Protein AF-A0A957VDM1-F1 (afdb_monomer_lite)

Radius of gyration: 26.89 Å; chains: 1; bounding box: 53×60×56 Å

Structure (mmCIF, N/CA/C/O backbone):
data_AF-A0A957VDM1-F1
#
_entry.id   AF-A0A957VDM1-F1
#
loop_
_atom_site.group_PDB
_atom_site.id
_atom_site.type_symbol
_atom_site.label_atom_id
_atom_site.label_alt_id
_atom_site.label_comp_id
_atom_site.label_asym_id
_atom_site.label_entity_id
_atom_site.label_seq_id
_atom_site.pdbx_PDB_ins_code
_atom_site.Cartn_x
_atom_site.Cartn_y
_atom_site.Cartn_z
_atom_site.occupancy
_atom_site.B_iso_or_equiv
_atom_site.auth_seq_id
_atom_site.auth_comp_id
_atom_site.auth_asym_id
_atom_site.auth_atom_id
_atom_site.pdbx_PDB_model_num
ATOM 1 N N . MET A 1 1 ? 38.319 39.063 -41.187 1.00 55.12 1 MET A N 1
ATOM 2 C CA . MET A 1 1 ? 37.214 38.074 -41.263 1.00 55.12 1 MET A CA 1
ATOM 3 C C . MET A 1 1 ? 37.666 36.626 -40.999 1.00 55.12 1 MET A C 1
ATOM 5 O O . MET A 1 1 ? 36.830 35.737 -41.011 1.00 55.12 1 MET A O 1
ATOM 9 N N . SER A 1 2 ? 38.938 36.385 -40.659 1.00 61.97 2 SER A N 1
ATOM 10 C CA . SER A 1 2 ? 39.583 35.062 -40.558 1.00 61.97 2 SER A CA 1
ATOM 11 C C . SER A 1 2 ? 39.633 34.439 -39.146 1.00 61.97 2 SER A C 1
ATOM 13 O O . SER A 1 2 ? 39.825 33.234 -39.017 1.00 61.97 2 SER A O 1
ATOM 15 N N . ASP A 1 3 ? 39.410 35.215 -38.077 1.00 58.47 3 ASP A N 1
ATOM 16 C CA . ASP A 1 3 ? 39.488 34.726 -36.682 1.00 58.47 3 ASP A CA 1
ATOM 17 C C . ASP A 1 3 ? 38.224 34.007 -36.173 1.00 58.47 3 ASP A C 1
ATOM 19 O O . ASP A 1 3 ? 38.236 33.298 -35.162 1.00 58.47 3 ASP A O 1
ATOM 23 N N . ARG A 1 4 ? 37.090 34.196 -36.856 1.00 57.25 4 ARG A N 1
ATOM 24 C CA . ARG A 1 4 ? 35.808 33.588 -36.462 1.00 57.25 4 ARG A CA 1
ATOM 25 C C . ARG A 1 4 ? 35.713 32.134 -36.925 1.00 57.25 4 ARG A C 1
ATOM 27 O O . ARG A 1 4 ? 35.193 31.291 -36.195 1.00 57.25 4 ARG A O 1
ATOM 34 N N . GLU A 1 5 ? 36.273 31.835 -38.094 1.00 57.94 5 GLU A N 1
ATOM 35 C CA . GLU A 1 5 ? 36.314 30.485 -38.663 1.00 57.94 5 GLU A CA 1
ATOM 36 C C . GLU A 1 5 ? 37.314 29.583 -37.932 1.00 57.94 5 GLU A C 1
ATOM 38 O O . GLU A 1 5 ? 36.998 28.431 -37.633 1.00 57.94 5 GLU A O 1
ATOM 43 N N . SER A 1 6 ? 38.478 30.114 -37.547 1.00 60.28 6 SER A N 1
ATOM 44 C CA . SER A 1 6 ? 39.494 29.383 -36.778 1.00 60.28 6 SER A CA 1
ATOM 45 C C . SER A 1 6 ? 38.995 28.995 -35.377 1.00 60.28 6 SER A C 1
ATOM 47 O O . SER A 1 6 ? 39.227 27.874 -34.916 1.00 60.28 6 SER A O 1
ATOM 49 N N . ARG A 1 7 ? 38.216 29.867 -34.718 1.00 60.75 7 ARG A N 1
ATOM 50 C CA . ARG A 1 7 ? 37.531 29.551 -33.448 1.00 60.75 7 ARG A CA 1
ATOM 51 C C . ARG A 1 7 ? 36.410 28.521 -33.609 1.00 60.75 7 ARG A C 1
ATOM 53 O O . ARG A 1 7 ? 36.216 27.713 -32.700 1.00 60.75 7 ARG A O 1
ATOM 60 N N . SER A 1 8 ? 35.693 28.534 -34.735 1.00 64.56 8 SER A N 1
ATOM 61 C CA . SER A 1 8 ? 34.642 27.552 -35.033 1.00 64.56 8 SER A CA 1
ATOM 62 C C . SER A 1 8 ? 35.227 26.153 -35.222 1.00 64.56 8 SER A C 1
ATOM 64 O O . SER A 1 8 ? 34.826 25.229 -34.515 1.00 64.56 8 SER A O 1
ATOM 66 N N . ARG A 1 9 ? 36.263 26.021 -36.063 1.00 63.88 9 ARG A N 1
ATOM 67 C CA . ARG A 1 9 ? 36.939 24.740 -36.341 1.00 63.88 9 ARG A CA 1
ATOM 68 C C . ARG A 1 9 ? 37.544 24.119 -35.082 1.00 63.88 9 ARG A C 1
ATOM 70 O O . ARG A 1 9 ? 37.309 22.952 -34.790 1.00 63.88 9 ARG A O 1
ATOM 77 N N . ARG A 1 10 ? 38.195 24.926 -34.235 1.00 62.56 10 ARG A N 1
ATOM 78 C CA . ARG A 1 10 ? 38.785 24.455 -32.967 1.00 62.56 10 ARG A CA 1
ATOM 79 C C . ARG A 1 10 ? 37.735 24.001 -31.941 1.00 62.56 10 ARG A C 1
ATOM 81 O O . ARG A 1 10 ? 38.018 23.179 -31.069 1.00 62.56 10 ARG A O 1
ATOM 88 N N . ARG A 1 11 ? 36.514 24.548 -32.005 1.00 62.00 11 ARG A N 1
ATOM 89 C CA . ARG A 1 11 ? 35.380 24.135 -31.158 1.00 62.00 11 ARG A CA 1
ATOM 90 C C . ARG A 1 11 ? 34.750 22.835 -31.662 1.00 62.00 11 ARG A C 1
ATOM 92 O O . ARG A 1 11 ? 34.283 22.036 -30.852 1.00 62.00 11 ARG A O 1
ATOM 99 N N . GLU A 1 12 ? 34.761 22.634 -32.970 1.00 62.34 12 GLU A N 1
ATOM 100 C CA . GLU A 1 12 ? 34.275 21.439 -33.656 1.00 62.34 12 GLU A CA 1
ATOM 101 C C . GLU A 1 12 ? 35.218 20.247 -33.435 1.00 62.34 12 GLU A C 1
ATOM 103 O O . GLU A 1 12 ? 34.776 19.188 -32.989 1.00 62.34 12 GLU A O 1
ATOM 108 N N . GLU A 1 13 ? 36.531 20.465 -33.545 1.00 62.28 13 GLU A N 1
ATOM 109 C CA . GLU A 1 13 ? 37.568 19.483 -33.200 1.00 62.28 13 GLU A CA 1
ATOM 110 C C . GLU A 1 13 ? 37.474 19.043 -31.734 1.00 62.28 13 GLU A C 1
ATOM 112 O O . GLU A 1 13 ? 37.461 17.846 -31.450 1.00 62.28 13 GLU A O 1
ATOM 117 N N . ARG A 1 14 ? 37.296 19.985 -30.793 1.00 61.56 14 ARG A N 1
ATOM 118 C CA . ARG A 1 14 ? 37.107 19.678 -29.359 1.00 61.56 14 ARG A CA 1
ATOM 119 C C . ARG A 1 14 ? 35.809 18.921 -29.055 1.00 61.56 14 ARG A C 1
ATOM 121 O O . ARG A 1 14 ? 35.735 18.217 -28.049 1.00 61.56 14 ARG A O 1
ATOM 128 N N . ARG A 1 15 ? 34.768 19.083 -29.878 1.00 59.50 15 ARG A N 1
ATOM 129 C CA . ARG A 1 15 ? 33.525 18.298 -29.774 1.00 59.50 15 ARG A CA 1
ATOM 130 C C . ARG A 1 15 ? 33.703 16.896 -30.349 1.00 59.50 15 ARG A C 1
ATOM 132 O O . ARG A 1 15 ? 33.165 15.954 -29.775 1.00 59.50 15 ARG A O 1
ATOM 139 N N . SER A 1 16 ? 34.476 16.754 -31.425 1.00 60.47 16 SER A N 1
ATOM 140 C CA . SER A 1 16 ? 34.803 15.451 -32.012 1.00 60.47 16 SER A CA 1
ATOM 141 C C . SER A 1 16 ? 35.700 14.615 -31.089 1.00 60.47 16 SER A C 1
ATOM 143 O O . SER A 1 16 ? 35.414 13.442 -30.862 1.00 60.47 16 SER A O 1
ATOM 145 N N . SER A 1 17 ? 36.694 15.232 -30.437 1.00 59.34 17 SER A N 1
ATOM 146 C CA . SER A 1 17 ? 37.606 14.535 -29.524 1.00 59.34 17 SER A CA 1
ATOM 147 C C . SER A 1 17 ? 36.933 14.105 -28.218 1.00 59.34 17 SER A C 1
ATOM 149 O O . SER A 1 17 ? 37.247 13.044 -27.691 1.00 59.34 17 SER A O 1
ATOM 151 N N . ARG A 1 18 ? 35.930 14.857 -27.741 1.00 56.31 18 ARG A N 1
ATOM 152 C CA . ARG A 1 18 ? 35.081 14.450 -26.603 1.00 56.31 18 ARG A CA 1
ATOM 153 C C . ARG A 1 18 ? 34.052 13.371 -26.952 1.00 56.31 18 ARG A C 1
ATOM 155 O O . ARG A 1 18 ? 33.639 12.638 -26.060 1.00 56.31 18 ARG A O 1
ATOM 162 N N . ARG A 1 19 ? 33.648 13.245 -28.223 1.00 54.47 19 ARG A N 1
ATOM 163 C CA . ARG A 1 19 ? 32.815 12.120 -28.693 1.00 54.47 19 ARG A CA 1
ATOM 164 C C . ARG A 1 19 ? 33.598 10.807 -28.776 1.00 54.47 19 ARG A C 1
ATOM 166 O O . ARG A 1 19 ? 32.986 9.757 -28.644 1.00 54.47 19 ARG A O 1
ATOM 173 N N . GLY A 1 20 ? 34.921 10.864 -28.949 1.00 49.25 20 GLY A N 1
ATOM 174 C CA . GLY A 1 20 ? 35.793 9.683 -28.962 1.00 49.25 20 GLY A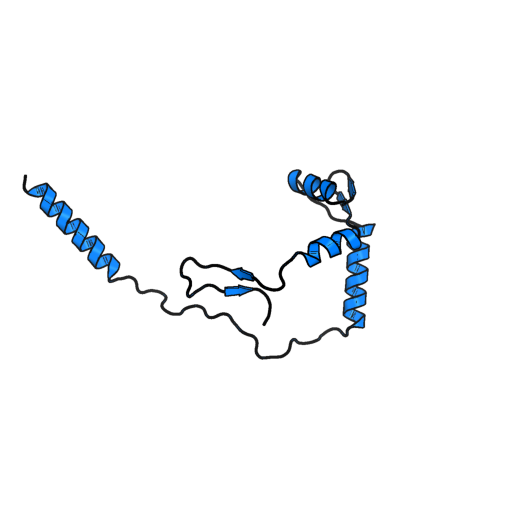 CA 1
ATOM 175 C C . GLY A 1 20 ? 36.272 9.209 -27.584 1.00 49.25 20 GLY A C 1
ATOM 176 O O . GLY A 1 20 ? 36.721 8.077 -27.464 1.00 49.25 20 GLY A O 1
ATOM 177 N N . SER A 1 21 ? 36.170 10.035 -26.534 1.00 53.50 21 SER A N 1
ATOM 178 C CA . SER A 1 21 ? 36.736 9.741 -25.206 1.00 53.50 21 SER A CA 1
ATOM 179 C C . SER A 1 21 ? 35.678 9.475 -24.125 1.00 53.50 21 SER A C 1
ATOM 181 O O . SER A 1 21 ? 35.848 9.878 -22.974 1.00 53.50 21 SER A O 1
ATOM 183 N N . SER A 1 22 ? 34.569 8.828 -24.487 1.00 50.31 22 SER A N 1
ATOM 184 C CA . SER A 1 22 ? 33.558 8.355 -23.529 1.00 50.31 22 SER A CA 1
ATOM 185 C C . SER A 1 22 ? 33.726 6.856 -23.278 1.00 50.31 22 SER A C 1
ATOM 187 O O . SER A 1 22 ? 32.893 6.061 -23.691 1.00 50.31 22 SER A O 1
ATOM 189 N N . GLN A 1 23 ? 34.805 6.454 -22.612 1.00 56.62 23 GLN A N 1
ATOM 190 C CA . GLN A 1 23 ? 34.791 5.209 -21.842 1.00 56.62 23 GLN A CA 1
ATOM 191 C C . GLN A 1 23 ? 35.078 5.573 -20.392 1.00 56.62 23 GLN A C 1
ATOM 193 O O . GLN A 1 23 ? 36.205 5.898 -20.027 1.00 56.62 23 GLN A O 1
ATOM 198 N N . PRO A 1 24 ? 34.012 5.641 -19.591 1.00 46.19 24 PRO A N 1
ATOM 199 C CA . PRO A 1 24 ? 33.930 4.715 -18.471 1.00 46.19 24 PRO A CA 1
ATOM 200 C C . PRO A 1 24 ? 32.512 4.136 -18.329 1.00 46.19 24 PRO A C 1
ATOM 202 O O . PRO A 1 24 ? 31.543 4.884 -18.218 1.00 46.19 24 PRO A O 1
ATOM 205 N N . GLY A 1 25 ? 32.398 2.803 -18.286 1.00 52.22 25 GLY A N 1
ATOM 206 C CA . GLY A 1 25 ? 31.183 2.122 -17.814 1.00 52.22 25 GLY A CA 1
ATOM 207 C C . GLY A 1 25 ? 30.572 1.070 -18.744 1.00 52.22 25 GLY A C 1
ATOM 208 O O . GLY A 1 25 ? 29.357 0.922 -18.751 1.00 52.22 25 GLY A O 1
ATOM 209 N N . ASP A 1 26 ? 31.367 0.330 -19.521 1.00 50.12 26 ASP A N 1
ATOM 210 C CA . ASP A 1 26 ? 30.863 -0.667 -20.486 1.00 50.12 26 ASP A CA 1
ATOM 211 C C . ASP A 1 26 ? 30.514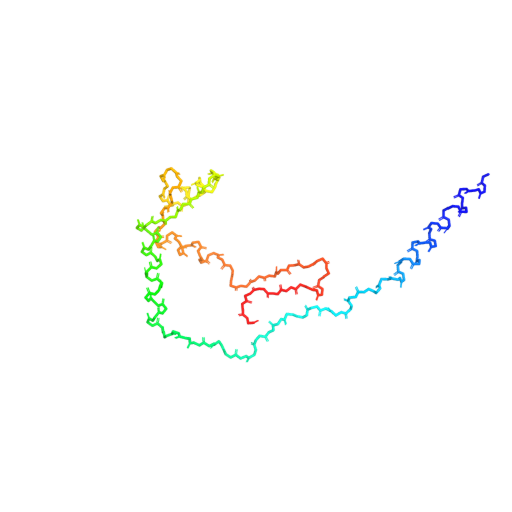 -2.035 -19.863 1.00 50.12 26 ASP A C 1
ATOM 213 O O . ASP A 1 26 ? 30.708 -3.102 -20.440 1.00 50.12 26 ASP A O 1
ATOM 217 N N . ARG A 1 27 ? 30.004 -2.028 -18.632 1.00 57.78 27 ARG A N 1
ATOM 218 C CA . ARG A 1 27 ? 29.319 -3.197 -18.081 1.00 57.78 27 ARG A CA 1
ATOM 219 C C . ARG A 1 27 ? 27.894 -2.781 -17.805 1.00 57.78 27 ARG A C 1
ATOM 221 O O . ARG A 1 27 ? 27.607 -2.219 -16.752 1.00 57.78 27 ARG A O 1
ATOM 228 N N . ALA A 1 28 ? 27.025 -3.045 -18.780 1.00 60.94 28 ALA A N 1
ATOM 229 C CA . ALA A 1 28 ? 25.589 -3.036 -18.559 1.00 60.94 28 ALA A CA 1
ATOM 230 C C . ALA A 1 28 ? 25.309 -3.814 -17.268 1.00 60.94 28 ALA A C 1
ATOM 232 O O . ALA A 1 28 ? 25.708 -4.977 -17.135 1.00 60.94 28 ALA A O 1
ATOM 233 N N . VAL A 1 29 ? 24.703 -3.142 -16.291 1.00 65.19 29 VAL A N 1
ATOM 234 C CA . VAL A 1 29 ? 24.308 -3.778 -15.036 1.00 65.19 29 VAL A CA 1
ATOM 235 C C . VAL A 1 29 ? 23.146 -4.689 -15.395 1.00 65.19 29 VAL A C 1
ATOM 237 O O . VAL A 1 29 ? 22.028 -4.230 -15.609 1.00 65.19 29 VAL A O 1
ATOM 240 N N . LYS A 1 30 ? 23.435 -5.979 -15.569 1.00 68.56 30 LYS A N 1
ATOM 241 C CA . LYS A 1 30 ? 22.399 -6.981 -15.806 1.00 68.56 30 LYS A CA 1
ATOM 242 C C . LYS A 1 30 ? 21.579 -7.141 -14.533 1.00 68.56 30 LYS A C 1
ATOM 244 O O . LYS A 1 30 ? 22.143 -7.134 -13.440 1.00 68.56 30 LYS A O 1
ATOM 249 N N . SER A 1 31 ? 20.269 -7.307 -14.695 1.00 73.44 31 SER A N 1
ATOM 250 C CA . SER A 1 31 ? 19.394 -7.640 -13.574 1.00 73.44 31 SER A CA 1
ATOM 251 C C . SER A 1 31 ? 19.903 -8.902 -12.880 1.00 73.44 31 SER A C 1
ATOM 253 O O . SER A 1 31 ? 20.265 -9.875 -13.549 1.00 73.44 31 SER A O 1
ATOM 255 N N . LEU A 1 32 ? 19.950 -8.874 -11.550 1.00 79.94 32 LEU A N 1
ATOM 256 C CA . LEU A 1 32 ? 20.214 -10.066 -10.758 1.00 79.94 32 LEU A CA 1
ATOM 257 C C . LEU A 1 32 ? 18.967 -10.945 -10.835 1.00 79.94 32 LEU A C 1
ATOM 259 O O . LEU A 1 32 ? 17.913 -10.553 -10.347 1.00 79.94 32 LEU A O 1
ATOM 263 N N . VAL A 1 33 ? 19.091 -12.108 -11.471 1.00 81.12 33 VAL A N 1
ATOM 264 C CA . VAL A 1 33 ? 18.020 -13.108 -11.523 1.00 81.12 33 VAL A CA 1
ATOM 265 C C . VAL A 1 33 ? 18.353 -14.189 -10.512 1.00 81.12 33 VAL A C 1
ATOM 267 O O . VAL A 1 33 ? 19.433 -14.786 -10.557 1.00 81.12 33 VAL A O 1
ATOM 270 N N . THR A 1 34 ? 17.435 -14.434 -9.582 1.00 80.44 34 THR A N 1
ATOM 271 C CA . THR A 1 34 ? 17.635 -15.466 -8.564 1.00 80.44 34 THR A CA 1
ATOM 272 C C . THR A 1 34 ? 17.190 -16.806 -9.142 1.00 80.44 34 THR A C 1
ATOM 274 O O . THR A 1 34 ? 16.026 -16.996 -9.480 1.00 80.44 34 THR A O 1
ATOM 277 N N . HIS A 1 35 ? 18.123 -17.749 -9.288 1.00 83.88 35 HIS A N 1
ATOM 278 C CA . HIS A 1 35 ? 17.830 -19.095 -9.806 1.00 83.88 35 HIS A CA 1
ATOM 279 C C . HIS A 1 35 ? 17.488 -20.116 -8.713 1.00 83.88 35 HIS A C 1
ATOM 281 O O . HIS A 1 35 ? 17.168 -21.264 -9.018 1.00 83.88 35 HIS A O 1
ATOM 287 N N . LEU A 1 36 ? 17.574 -19.710 -7.447 1.00 86.12 36 LEU A N 1
ATOM 288 C CA . LEU A 1 36 ? 17.211 -20.528 -6.297 1.00 86.12 36 LEU A CA 1
ATOM 289 C C . LEU A 1 36 ? 15.731 -20.315 -5.955 1.00 86.12 36 LEU A C 1
ATOM 291 O O . LEU A 1 36 ? 15.234 -19.197 -6.117 1.00 86.12 36 LEU A O 1
ATOM 295 N N . PRO A 1 37 ? 15.025 -21.355 -5.478 1.00 82.69 37 PRO A N 1
ATOM 296 C CA . PRO A 1 37 ? 13.682 -21.169 -4.952 1.00 82.69 37 PRO A CA 1
ATOM 297 C C . PRO A 1 37 ? 13.715 -20.206 -3.751 1.00 82.69 37 PRO A C 1
ATOM 299 O O . PRO A 1 37 ? 14.703 -20.198 -3.007 1.00 82.69 37 PRO A O 1
ATOM 302 N N . PRO A 1 38 ? 12.659 -19.398 -3.541 1.00 83.81 38 PRO A N 1
ATOM 303 C CA . PRO A 1 38 ? 12.521 -18.602 -2.329 1.00 83.81 38 PRO A CA 1
ATOM 304 C C . PRO A 1 38 ? 12.615 -19.489 -1.083 1.00 83.81 38 PRO A C 1
ATOM 306 O O . PRO A 1 38 ? 12.074 -20.592 -1.056 1.00 83.81 38 PRO A O 1
ATOM 309 N N . SER A 1 39 ? 13.300 -19.009 -0.046 1.00 85.88 39 SER A N 1
ATOM 310 C CA . SER A 1 39 ? 13.331 -19.707 1.239 1.00 85.88 39 SER A CA 1
ATOM 311 C C . SER A 1 39 ? 12.007 -19.483 1.965 1.00 85.88 39 SER A C 1
ATOM 313 O O . SER A 1 39 ? 11.731 -18.373 2.419 1.00 85.88 39 SER A O 1
ATOM 315 N N . GLU A 1 40 ? 11.205 -20.534 2.106 1.00 84.62 40 GLU A N 1
ATOM 316 C CA . GLU A 1 40 ? 9.945 -20.493 2.849 1.00 84.62 40 GLU A CA 1
ATOM 317 C C . GLU A 1 40 ? 10.221 -20.618 4.352 1.00 84.62 40 GLU A C 1
ATOM 319 O O . GLU A 1 40 ? 10.501 -21.697 4.869 1.00 84.62 40 GLU A O 1
ATOM 324 N N . VAL A 1 41 ? 10.200 -19.484 5.058 1.00 88.69 41 VAL A N 1
ATOM 325 C CA . VAL A 1 41 ? 10.393 -19.431 6.523 1.00 88.69 41 VAL A CA 1
ATOM 326 C C . VAL A 1 41 ? 9.077 -19.665 7.273 1.00 88.69 41 VAL A C 1
ATOM 328 O O . VAL A 1 41 ? 9.080 -20.126 8.411 1.00 88.69 41 VAL A O 1
ATOM 331 N N . LEU A 1 42 ? 7.952 -19.344 6.635 1.00 89.62 42 LEU A N 1
ATOM 332 C CA . LEU A 1 42 ? 6.607 -19.493 7.176 1.00 89.62 42 LEU A CA 1
ATOM 333 C C . LEU A 1 42 ? 5.806 -20.445 6.293 1.00 89.62 42 LEU A C 1
ATOM 335 O O . LEU A 1 42 ? 5.868 -20.351 5.069 1.00 89.62 42 LEU A O 1
ATOM 339 N N . HIS A 1 43 ? 5.027 -21.319 6.925 1.00 91.62 43 HIS A N 1
ATOM 340 C CA . HIS A 1 43 ? 3.993 -22.089 6.239 1.00 91.62 43 HIS A CA 1
ATOM 341 C C . HIS A 1 43 ? 2.789 -21.199 5.895 1.00 91.62 43 HIS A C 1
ATOM 343 O O . HIS A 1 43 ? 2.645 -20.101 6.437 1.00 91.62 43 HIS A O 1
ATOM 349 N N . GLU A 1 44 ? 1.905 -21.691 5.026 1.00 90.62 44 GLU A N 1
ATOM 350 C CA . GLU A 1 44 ? 0.729 -20.964 4.522 1.00 90.62 44 GLU A CA 1
ATOM 351 C C . GLU A 1 44 ? -0.156 -20.394 5.645 1.00 90.62 44 GLU A C 1
ATOM 353 O O . GLU A 1 44 ? -0.515 -19.220 5.616 1.00 90.62 44 GLU A O 1
ATOM 358 N N . GLU A 1 45 ? -0.400 -21.174 6.702 1.00 94.19 45 GLU A N 1
ATOM 359 C CA . GLU A 1 45 ? -1.139 -20.721 7.890 1.00 94.19 45 GLU A CA 1
ATOM 360 C C . GLU A 1 45 ? -0.473 -19.511 8.569 1.00 94.19 45 GLU A C 1
ATOM 362 O O . GLU A 1 45 ? -1.145 -18.578 9.002 1.00 94.19 45 GLU A O 1
ATOM 367 N N . GLY A 1 46 ? 0.861 -19.487 8.627 1.00 95.50 46 GLY A N 1
ATOM 368 C CA . GLY A 1 46 ? 1.619 -18.371 9.192 1.00 95.50 46 GLY A CA 1
ATOM 369 C C . GLY A 1 46 ? 1.477 -17.091 8.375 1.00 95.50 46 GLY A C 1
ATOM 370 O O . GLY A 1 46 ? 1.356 -16.004 8.943 1.00 95.50 46 GLY A O 1
ATOM 371 N N . VAL A 1 47 ? 1.454 -17.219 7.047 1.00 95.19 47 VAL A N 1
ATOM 372 C CA . VAL A 1 47 ? 1.218 -16.090 6.139 1.00 95.19 47 VAL A CA 1
ATOM 373 C C . VAL A 1 47 ? -0.193 -15.542 6.336 1.00 95.19 47 VAL A C 1
ATOM 375 O O . VAL A 1 47 ? -0.352 -14.330 6.485 1.00 95.19 47 VAL A O 1
ATOM 378 N N . GLU A 1 48 ? -1.194 -16.418 6.418 1.00 95.88 48 GLU A N 1
ATOM 379 C CA . GLU A 1 48 ? -2.587 -16.021 6.633 1.00 95.88 48 GLU A CA 1
ATOM 380 C C . GLU A 1 48 ? -2.784 -15.331 7.989 1.00 95.88 48 GLU A C 1
ATOM 382 O O . GLU A 1 48 ? -3.423 -14.284 8.070 1.00 95.88 48 GLU A O 1
ATOM 387 N N . MET A 1 49 ? -2.158 -15.836 9.057 1.00 97.12 49 MET A N 1
ATOM 388 C CA . MET A 1 49 ? -2.199 -15.176 10.367 1.00 97.12 49 MET A CA 1
ATOM 389 C C . MET A 1 49 ? -1.650 -13.747 10.314 1.00 97.12 49 MET A C 1
ATOM 391 O O . MET A 1 49 ? -2.253 -12.828 10.873 1.00 97.12 49 MET A O 1
ATOM 395 N N . ILE A 1 50 ? -0.515 -13.540 9.637 1.00 96.94 50 ILE A N 1
ATOM 396 C CA . ILE A 1 50 ? 0.067 -12.202 9.468 1.00 96.94 50 ILE A CA 1
ATOM 397 C C . ILE A 1 50 ? -0.848 -11.324 8.613 1.00 96.94 50 ILE A C 1
ATOM 399 O O . ILE A 1 50 ? -1.035 -10.145 8.930 1.00 96.94 50 ILE A O 1
ATOM 403 N N . HIS A 1 51 ? -1.429 -11.882 7.551 1.00 96.75 51 HIS A N 1
ATOM 404 C CA . HIS A 1 51 ? -2.366 -11.174 6.687 1.00 96.75 51 HIS A CA 1
ATOM 405 C C . HIS A 1 51 ? -3.565 -10.645 7.485 1.00 96.75 51 HIS A C 1
ATOM 407 O O . HIS A 1 51 ? -3.791 -9.434 7.517 1.00 96.75 51 HIS A O 1
ATOM 413 N N . GLN A 1 52 ? -4.245 -11.518 8.230 1.00 97.38 52 GLN A N 1
ATOM 414 C CA . GLN A 1 52 ? -5.398 -11.159 9.060 1.00 97.38 52 GLN A CA 1
ATOM 415 C C . GLN A 1 52 ? -5.038 -10.152 10.160 1.00 97.38 52 GLN A C 1
ATOM 417 O O . GLN A 1 52 ? -5.760 -9.176 10.385 1.00 97.38 52 GLN A O 1
ATOM 422 N N . ALA A 1 53 ? -3.883 -10.321 10.814 1.00 97.69 53 ALA A N 1
ATOM 423 C CA . ALA A 1 53 ? -3.390 -9.352 11.791 1.00 97.69 53 ALA A CA 1
ATOM 424 C C . ALA A 1 53 ? -3.145 -7.966 11.165 1.00 97.69 53 ALA A C 1
ATOM 426 O O . ALA A 1 53 ? -3.478 -6.949 11.776 1.00 97.69 53 ALA A O 1
ATOM 427 N N . SER A 1 54 ?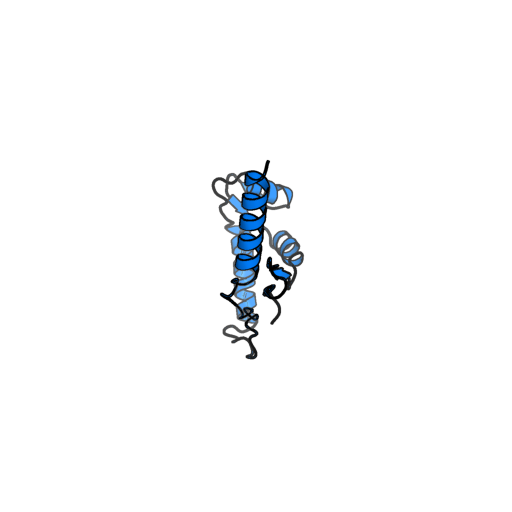 -2.617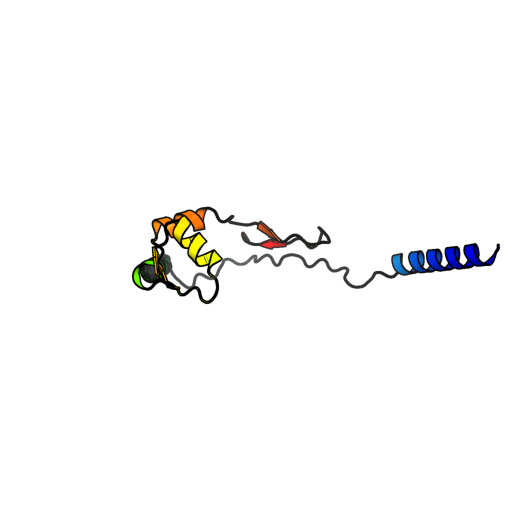 -7.919 9.938 1.00 97.94 54 SER A N 1
ATOM 428 C CA . SER A 1 54 ? -2.387 -6.670 9.202 1.00 97.94 54 SER A CA 1
ATOM 429 C C . SER A 1 54 ? -3.702 -5.976 8.841 1.00 97.94 54 SER A C 1
ATOM 431 O O . SER A 1 54 ? -3.821 -4.765 9.031 1.00 97.94 54 SER A O 1
ATOM 433 N N . MET A 1 55 ? -4.707 -6.733 8.377 1.00 97.75 55 MET A N 1
ATOM 434 C CA . MET A 1 55 ? -6.035 -6.189 8.056 1.00 97.75 55 MET A CA 1
ATOM 435 C C . MET A 1 55 ? -6.691 -5.588 9.298 1.00 97.75 55 MET A C 1
ATOM 437 O O . MET A 1 55 ? -7.168 -4.451 9.282 1.00 97.75 55 MET A O 1
ATOM 441 N N . ARG A 1 56 ? -6.640 -6.321 10.414 1.00 97.69 56 ARG A N 1
ATOM 442 C CA . ARG A 1 56 ? -7.163 -5.852 11.695 1.00 97.69 56 ARG A CA 1
ATOM 443 C C . ARG A 1 56 ? -6.464 -4.579 12.169 1.00 97.69 56 ARG A C 1
ATOM 445 O O . ARG A 1 56 ? -7.137 -3.647 12.599 1.00 97.69 56 ARG A O 1
ATOM 452 N N . LEU A 1 57 ? -5.136 -4.517 12.063 1.00 98.19 57 LEU A N 1
ATOM 453 C CA . LEU A 1 57 ? -4.354 -3.347 12.463 1.00 98.19 57 LEU A CA 1
ATOM 454 C C . LEU A 1 57 ? -4.758 -2.097 11.672 1.00 98.19 57 LEU A C 1
ATOM 456 O O . LEU A 1 57 ? -5.007 -1.054 12.271 1.00 98.19 57 LEU A O 1
ATOM 460 N N . LEU A 1 58 ? -4.879 -2.196 10.347 1.00 97.69 58 LEU A N 1
ATOM 461 C CA . LEU A 1 58 ? -5.252 -1.054 9.504 1.00 97.69 58 LEU A CA 1
ATOM 462 C C . LEU A 1 58 ? -6.705 -0.601 9.716 1.00 97.69 58 LEU A C 1
ATOM 464 O O . LEU A 1 58 ? -6.993 0.594 9.621 1.00 97.69 58 LEU A O 1
ATOM 468 N N . LYS A 1 59 ? -7.605 -1.533 10.047 1.00 97.31 59 LYS A N 1
ATOM 469 C CA . LYS A 1 59 ? -9.023 -1.249 10.291 1.00 97.31 59 LYS A CA 1
ATOM 470 C C . LYS A 1 59 ? -9.305 -0.697 11.690 1.00 97.31 59 LYS A C 1
ATOM 472 O O . LYS A 1 59 ? -10.109 0.221 11.822 1.00 97.31 59 LYS A O 1
ATOM 477 N N . GLU A 1 60 ? -8.696 -1.265 12.732 1.00 97.31 60 GLU A N 1
ATOM 478 C CA . GLU A 1 60 ? -8.971 -0.913 14.137 1.00 97.31 60 GLU A CA 1
ATOM 479 C C . GLU A 1 60 ? -8.025 0.175 14.658 1.00 97.31 60 GLU A C 1
ATOM 481 O O . GLU A 1 60 ? -8.471 1.142 15.275 1.00 97.31 60 GLU A O 1
ATOM 486 N N . THR A 1 61 ? -6.724 0.042 14.395 1.00 97.62 61 THR A N 1
ATOM 487 C CA . THR A 1 61 ? -5.704 0.981 14.888 1.00 97.62 61 THR A CA 1
ATOM 488 C C . THR A 1 61 ? -5.513 2.149 13.928 1.00 97.62 61 THR A C 1
ATOM 490 O O . THR A 1 61 ? -5.431 3.294 14.371 1.00 97.62 61 THR A O 1
ATOM 493 N N . GLY A 1 62 ? -5.483 1.871 12.622 1.00 96.31 62 GLY A N 1
ATOM 494 C CA . GLY A 1 62 ? -5.241 2.871 11.584 1.00 96.31 62 GLY A CA 1
ATOM 495 C C . GLY A 1 62 ? -3.775 3.299 11.481 1.00 96.31 62 GLY A C 1
ATOM 496 O O . GLY A 1 62 ? -2.871 2.654 12.016 1.00 96.31 62 GLY A O 1
ATOM 497 N N . MET A 1 63 ? -3.535 4.392 10.761 1.00 97.44 63 MET A N 1
ATOM 498 C CA . MET A 1 63 ? -2.213 4.969 10.516 1.00 97.44 63 MET A CA 1
ATOM 499 C C . MET A 1 63 ? -2.272 6.501 10.522 1.00 97.44 63 MET A C 1
ATOM 501 O O . MET A 1 63 ? -3.249 7.093 10.066 1.00 97.44 63 MET A O 1
ATOM 505 N N . LEU A 1 64 ? -1.199 7.136 11.002 1.00 97.62 64 LEU A N 1
ATOM 506 C CA . LEU A 1 64 ? -1.015 8.588 10.964 1.00 97.62 64 LEU A CA 1
ATOM 507 C C . LEU A 1 64 ? -0.408 9.044 9.635 1.00 97.62 64 LEU A C 1
ATOM 509 O O . LEU A 1 64 ? 0.634 8.534 9.219 1.00 97.62 64 LEU A O 1
ATOM 513 N N . ILE A 1 65 ? -1.013 10.061 9.022 1.00 97.44 65 ILE A N 1
ATOM 514 C CA . ILE A 1 65 ? -0.459 10.802 7.886 1.00 97.44 65 ILE A CA 1
ATOM 515 C C . ILE A 1 65 ? -0.223 12.246 8.328 1.00 97.44 65 ILE A C 1
ATOM 517 O O . ILE A 1 65 ? -1.151 13.050 8.385 1.00 97.44 65 ILE A O 1
ATOM 521 N N . ILE A 1 66 ? 1.032 12.548 8.646 1.00 96.81 66 ILE A N 1
ATOM 522 C CA . ILE A 1 66 ? 1.445 13.806 9.275 1.00 96.81 66 ILE A CA 1
ATOM 523 C C . ILE A 1 66 ? 1.791 14.843 8.203 1.00 96.81 66 ILE A C 1
ATOM 525 O O . ILE A 1 66 ? 2.464 14.515 7.223 1.00 96.81 66 ILE A O 1
ATOM 529 N N . ASP A 1 67 ? 1.349 16.089 8.398 1.00 95.19 67 ASP A N 1
ATOM 530 C CA . ASP A 1 67 ? 1.733 17.266 7.596 1.00 95.19 67 ASP A CA 1
ATOM 531 C C . ASP A 1 67 ? 1.501 17.135 6.075 1.00 95.19 67 ASP A C 1
ATOM 533 O O . ASP A 1 67 ? 2.111 17.841 5.265 1.00 95.19 67 ASP A O 1
ATOM 537 N N . TYR A 1 68 ? 0.588 16.254 5.649 1.00 97.06 68 TYR A N 1
ATOM 538 C CA . TYR A 1 68 ? 0.293 16.060 4.228 1.00 97.06 68 TYR A CA 1
ATOM 539 C C . TYR A 1 68 ? -1.213 15.953 3.919 1.00 97.06 68 TYR A C 1
ATOM 541 O O . TYR A 1 68 ? -1.731 14.873 3.608 1.00 97.06 68 TYR A O 1
ATOM 549 N N . PRO A 1 69 ? -1.933 17.096 3.927 1.00 96.44 69 PRO A N 1
ATOM 550 C CA . PRO A 1 69 ? -3.370 17.153 3.643 1.00 96.44 69 PRO A CA 1
ATOM 551 C C . PRO A 1 69 ? -3.825 16.506 2.318 1.00 96.44 69 PRO A C 1
ATOM 553 O O . PRO A 1 69 ? -4.888 15.881 2.316 1.00 96.44 69 PRO A O 1
ATOM 556 N N . PRO A 1 70 ? -3.070 16.582 1.197 1.00 97.88 70 PRO A N 1
ATOM 557 C CA . PRO A 1 70 ? -3.502 15.968 -0.061 1.00 97.88 70 PRO A CA 1
ATOM 558 C C . PRO A 1 70 ? -3.689 14.445 0.010 1.00 97.88 70 PRO A C 1
ATOM 560 O O . PRO A 1 70 ? -4.603 13.916 -0.625 1.00 97.88 70 PRO A O 1
ATOM 563 N N . ALA A 1 71 ? -2.873 13.726 0.792 1.00 97.44 71 ALA A N 1
ATOM 564 C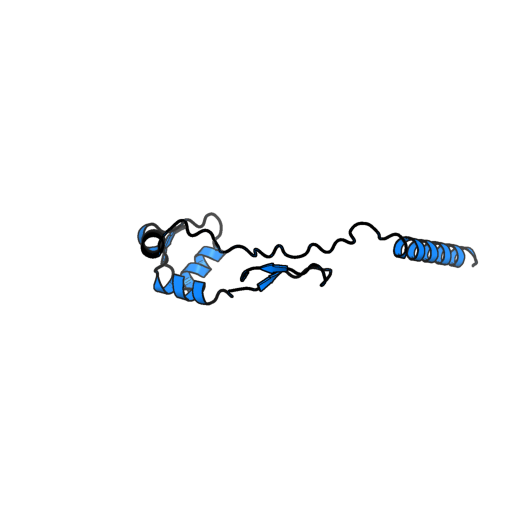 CA . ALA A 1 71 ? -3.075 12.284 0.961 1.00 97.44 71 ALA A CA 1
ATOM 565 C C . ALA A 1 71 ? -4.305 11.988 1.816 1.00 97.44 71 ALA A C 1
ATOM 567 O O . ALA A 1 71 ? -5.077 11.108 1.451 1.00 97.44 71 ALA A O 1
ATOM 568 N N . LEU A 1 72 ? -4.523 12.736 2.905 1.00 97.62 72 LEU A N 1
ATOM 569 C CA . LEU A 1 72 ? -5.716 12.585 3.749 1.00 97.62 72 LEU A CA 1
ATOM 570 C C . LEU A 1 72 ? -7.001 12.730 2.927 1.00 97.62 72 LEU A C 1
ATOM 572 O O . LEU A 1 72 ? -7.943 11.958 3.092 1.00 97.62 72 LEU A O 1
ATOM 576 N N . GLU A 1 73 ? -7.024 13.694 2.008 1.00 97.44 73 GLU A N 1
ATOM 577 C CA . GLU A 1 73 ? -8.161 13.889 1.115 1.00 97.44 73 GLU A CA 1
ATOM 578 C C . GLU A 1 73 ? -8.297 12.763 0.084 1.00 97.44 73 GLU A C 1
ATOM 580 O O . GLU A 1 73 ? -9.397 12.265 -0.141 1.00 97.44 73 GLU A O 1
ATOM 585 N N . THR A 1 74 ? -7.179 12.282 -0.466 1.00 97.62 74 THR A N 1
ATOM 586 C CA . THR A 1 74 ? -7.177 11.114 -1.362 1.00 97.62 74 THR A CA 1
ATOM 587 C C . THR A 1 74 ? -7.753 9.882 -0.660 1.00 97.62 74 THR A C 1
ATOM 589 O O . THR A 1 74 ? -8.608 9.202 -1.221 1.00 97.62 74 THR A O 1
ATOM 592 N N . PHE A 1 75 ? -7.345 9.606 0.580 1.00 97.38 75 PHE A N 1
ATOM 593 C CA . PHE A 1 75 ? -7.877 8.495 1.372 1.00 97.38 75 PHE A CA 1
ATOM 594 C C . PHE A 1 75 ? -9.386 8.633 1.601 1.00 97.38 75 PHE A C 1
ATOM 596 O O . PHE A 1 75 ? -10.131 7.691 1.332 1.00 97.38 75 PHE A O 1
ATOM 603 N N . ARG A 1 76 ? -9.846 9.821 2.014 1.00 96.75 76 ARG A N 1
ATOM 604 C CA . ARG A 1 76 ? -11.270 10.105 2.244 1.00 96.75 76 ARG A CA 1
ATOM 605 C C . ARG A 1 76 ? -12.116 9.892 0.986 1.00 96.75 76 ARG A C 1
ATOM 607 O O . ARG A 1 76 ? -13.181 9.288 1.062 1.00 96.75 76 ARG A O 1
ATOM 614 N N . GLN A 1 77 ? -11.638 10.356 -0.168 1.00 97.62 77 GLN A N 1
ATOM 615 C CA . GLN A 1 77 ? -12.335 10.204 -1.452 1.00 97.62 77 GLN A CA 1
ATOM 616 C C . GLN A 1 77 ? -12.428 8.749 -1.917 1.00 97.62 77 GLN A C 1
ATOM 618 O O . GLN A 1 77 ? -13.355 8.394 -2.639 1.00 97.62 77 GLN A O 1
ATOM 623 N N . ASN A 1 78 ? -11.484 7.910 -1.493 1.00 96.62 78 ASN A N 1
ATOM 624 C CA . ASN A 1 78 ? -11.391 6.508 -1.888 1.00 96.62 78 ASN A CA 1
ATOM 625 C C . ASN A 1 78 ? -11.943 5.542 -0.823 1.00 96.62 78 ASN A C 1
ATOM 627 O O . ASN A 1 78 ? -11.621 4.359 -0.848 1.00 96.62 78 ASN A O 1
ATOM 631 N N . GLY A 1 79 ? -12.781 6.031 0.098 1.00 93.56 79 GLY A N 1
ATOM 632 C CA . GLY A 1 79 ? -13.545 5.191 1.027 1.00 93.56 79 GLY A CA 1
ATOM 633 C C . GLY A 1 79 ? -12.885 4.931 2.381 1.00 93.56 79 GLY A C 1
ATOM 634 O O . GLY A 1 79 ? -13.510 4.318 3.243 1.00 93.56 79 GLY A O 1
ATOM 635 N N . ALA A 1 80 ? -11.672 5.435 2.624 1.00 97.31 80 ALA A N 1
ATOM 636 C CA . ALA A 1 80 ? -11.052 5.323 3.939 1.00 97.31 80 ALA A CA 1
ATOM 637 C C . ALA A 1 80 ? -11.689 6.301 4.939 1.00 97.31 80 ALA A C 1
ATOM 639 O O . ALA A 1 80 ? -12.036 7.443 4.616 1.00 97.31 80 ALA A O 1
ATOM 640 N N . LYS A 1 81 ? -11.789 5.872 6.197 1.00 97.69 81 LYS A N 1
ATOM 641 C CA . LYS A 1 81 ? -12.227 6.734 7.295 1.00 97.69 81 LYS A CA 1
ATOM 642 C C . LYS A 1 81 ? -11.061 7.631 7.705 1.00 97.69 81 LYS A C 1
ATOM 644 O O . LYS A 1 81 ? -9.984 7.128 8.005 1.00 97.69 81 LYS A O 1
ATOM 649 N N . VAL A 1 82 ? -11.279 8.946 7.757 1.00 97.94 82 VAL A N 1
ATOM 650 C CA . VAL A 1 82 ? -10.230 9.919 8.105 1.00 97.94 82 VAL A CA 1
ATOM 651 C C . VAL A 1 82 ? -10.717 10.894 9.172 1.00 97.94 82 VAL A C 1
ATOM 653 O O . VAL A 1 82 ? -11.666 11.644 8.930 1.00 97.94 82 VAL A O 1
ATOM 656 N N . GLU A 1 83 ? -10.031 10.934 10.315 1.00 97.31 83 GLU A N 1
ATOM 657 C CA . GLU A 1 83 ? -10.286 11.867 11.422 1.00 97.31 83 GLU A CA 1
ATOM 658 C C . GLU A 1 83 ? -8.994 12.610 11.784 1.00 97.31 83 GLU A C 1
ATOM 660 O O . GLU A 1 83 ? -8.033 12.014 12.267 1.00 97.31 83 GLU A O 1
ATOM 665 N N . GLY A 1 84 ? -8.951 13.924 11.540 1.00 95.62 84 GLY A N 1
ATOM 666 C CA . GLY A 1 84 ? -7.708 14.690 11.667 1.00 95.62 84 GLY A CA 1
ATOM 667 C C . GLY A 1 84 ? -6.626 14.124 10.743 1.00 95.62 84 GLY A C 1
ATOM 668 O O . GLY A 1 84 ? -6.809 14.105 9.527 1.00 95.62 84 GLY A O 1
ATOM 669 N N . GLU A 1 85 ? -5.532 13.646 11.336 1.00 96.75 85 GLU A N 1
ATOM 670 C CA . GLU A 1 85 ? -4.405 12.998 10.647 1.00 96.75 85 GLU A CA 1
ATOM 671 C C . GLU A 1 85 ? -4.455 11.460 10.698 1.00 96.75 85 GLU A C 1
ATOM 673 O O . GLU A 1 85 ? -3.579 10.791 10.150 1.00 96.75 85 GLU A O 1
ATOM 678 N N . MET A 1 86 ? -5.465 10.884 11.357 1.00 98.06 86 MET A N 1
ATOM 679 C CA . MET A 1 86 ? -5.644 9.438 11.458 1.00 98.06 86 MET A CA 1
ATOM 680 C C . MET A 1 86 ? -6.468 8.902 10.290 1.00 98.06 86 MET A C 1
ATOM 682 O O . MET A 1 86 ? -7.531 9.438 9.966 1.00 98.06 86 MET A O 1
ATOM 686 N N . VAL A 1 87 ? -5.996 7.806 9.698 1.00 98.44 87 VAL A N 1
ATOM 687 C CA . VAL A 1 87 ? -6.636 7.096 8.587 1.00 98.44 87 VAL A CA 1
ATOM 688 C C . VAL A 1 87 ? -6.869 5.638 8.975 1.00 98.44 87 VAL A C 1
ATOM 690 O O . VAL A 1 87 ? -5.938 4.957 9.399 1.00 98.44 87 VAL A O 1
ATOM 693 N N . TRP A 1 88 ? -8.086 5.138 8.771 1.00 98.56 88 TRP A N 1
ATOM 694 C CA . TRP A 1 88 ? -8.436 3.722 8.904 1.00 98.56 88 TRP A CA 1
ATOM 695 C C . TRP A 1 88 ? -8.957 3.197 7.574 1.00 98.56 88 TRP A C 1
ATOM 697 O O . TRP A 1 88 ? -9.764 3.852 6.909 1.00 98.56 88 TRP A O 1
ATOM 707 N N . ILE A 1 89 ? -8.499 2.007 7.201 1.00 98.06 89 ILE A N 1
ATOM 708 C CA . ILE A 1 89 ? -8.802 1.386 5.911 1.00 98.06 89 ILE A CA 1
ATOM 709 C C . ILE A 1 89 ? -9.374 0.002 6.195 1.00 98.06 89 ILE A C 1
ATOM 711 O O . ILE A 1 89 ? -8.758 -0.789 6.910 1.00 98.06 89 ILE A O 1
ATOM 715 N N . ASP A 1 90 ? -10.561 -0.284 5.670 1.00 96.81 90 ASP A N 1
ATOM 716 C CA . ASP A 1 90 ? -11.120 -1.628 5.718 1.00 96.81 90 ASP A CA 1
ATOM 717 C C . ASP A 1 90 ? -10.453 -2.545 4.679 1.00 96.81 90 ASP A C 1
ATOM 719 O O . ASP A 1 90 ? -9.824 -2.104 3.715 1.00 96.81 90 ASP A O 1
ATOM 723 N N . GLU A 1 91 ? -10.583 -3.848 4.895 1.00 96.81 91 GLU A N 1
ATOM 724 C CA . GLU A 1 91 ? -9.948 -4.869 4.066 1.00 96.81 91 GLU A CA 1
ATOM 725 C C . GLU A 1 91 ? -10.427 -4.847 2.609 1.00 96.81 91 GLU A C 1
ATOM 727 O O . GLU A 1 91 ? -9.616 -5.024 1.700 1.00 96.81 91 GLU A O 1
ATOM 732 N N . GLU A 1 92 ? -11.713 -4.586 2.361 1.00 96.38 92 GLU A N 1
ATOM 733 C CA . GLU A 1 92 ? -12.263 -4.564 1.005 1.00 96.38 92 GLU A CA 1
ATOM 734 C C . GLU A 1 92 ? -11.658 -3.409 0.203 1.00 96.38 92 GLU A C 1
ATOM 736 O O . GLU A 1 92 ? -11.123 -3.625 -0.891 1.00 96.38 92 GLU A O 1
ATOM 741 N N . THR A 1 93 ? -11.658 -2.208 0.785 1.00 96.31 93 THR A N 1
ATOM 742 C CA . THR A 1 93 ? -11.032 -1.019 0.201 1.00 96.31 93 THR A CA 1
ATOM 743 C C . THR A 1 93 ? -9.543 -1.251 -0.044 1.00 96.31 93 THR A C 1
ATOM 745 O O . THR A 1 93 ? -9.043 -0.991 -1.141 1.00 96.31 93 THR A O 1
ATOM 748 N N . LEU A 1 94 ? -8.815 -1.787 0.940 1.00 96.94 94 LEU A N 1
ATOM 749 C CA . LEU A 1 94 ? -7.380 -2.027 0.803 1.00 96.94 94 LEU A CA 1
ATOM 750 C C . LEU A 1 94 ? -7.077 -3.015 -0.332 1.00 96.94 94 LEU A C 1
ATOM 752 O O . LEU A 1 94 ? -6.262 -2.724 -1.213 1.00 96.94 94 LEU A O 1
ATOM 756 N N . LEU A 1 95 ? -7.745 -4.170 -0.340 1.00 97.19 95 LEU A N 1
ATOM 757 C CA . LEU A 1 95 ? -7.523 -5.205 -1.347 1.00 97.19 95 LEU A CA 1
ATOM 758 C C . LEU A 1 95 ? -7.962 -4.758 -2.743 1.00 97.19 95 LEU A C 1
ATOM 760 O O . LEU A 1 95 ? -7.349 -5.180 -3.726 1.00 97.19 95 LEU A O 1
ATOM 764 N N . HIS A 1 96 ? -8.976 -3.896 -2.855 1.00 96.75 96 HIS A N 1
ATOM 765 C CA . HIS A 1 96 ? -9.359 -3.288 -4.126 1.00 96.75 96 HIS A CA 1
ATOM 766 C C . HIS A 1 96 ? -8.181 -2.544 -4.770 1.00 96.75 96 HIS A C 1
ATOM 768 O O . HIS A 1 96 ? -7.881 -2.781 -5.941 1.00 96.75 96 HIS A O 1
ATOM 774 N N . PHE A 1 97 ? -7.473 -1.700 -4.013 1.00 96.81 97 PHE A N 1
ATOM 775 C CA . PHE A 1 97 ? -6.329 -0.945 -4.536 1.00 96.81 97 PHE A CA 1
ATOM 776 C C . PHE A 1 97 ? -5.072 -1.799 -4.714 1.00 96.81 97 PHE A C 1
ATOM 778 O O . PHE A 1 97 ? -4.371 -1.636 -5.712 1.00 96.81 97 PHE A O 1
ATOM 785 N N . VAL A 1 98 ? -4.804 -2.753 -3.815 1.00 96.25 98 VAL A N 1
ATOM 786 C CA . VAL A 1 98 ? -3.666 -3.683 -3.967 1.00 96.25 98 VAL A CA 1
ATOM 787 C C . VAL A 1 98 ? -3.776 -4.472 -5.274 1.00 96.25 98 VAL A C 1
ATOM 789 O O . VAL A 1 98 ? -2.784 -4.624 -5.982 1.00 96.25 98 VAL A O 1
ATOM 792 N N . LYS A 1 99 ? -4.984 -4.910 -5.650 1.00 96.69 99 LYS A N 1
ATOM 793 C CA . LYS A 1 99 ? -5.227 -5.633 -6.911 1.00 96.69 99 LYS A CA 1
ATOM 794 C C . LYS A 1 99 ? -4.955 -4.805 -8.168 1.00 96.69 99 LYS A C 1
ATOM 796 O O . LYS A 1 99 ? -4.749 -5.387 -9.229 1.00 96.69 99 LYS A O 1
ATOM 801 N N . GLN A 1 100 ? -4.965 -3.475 -8.079 1.00 96.75 100 GLN A N 1
ATOM 802 C CA . GLN A 1 100 ? -4.651 -2.608 -9.218 1.00 96.75 100 GLN A CA 1
ATOM 803 C C . GLN A 1 100 ? -3.141 -2.485 -9.464 1.00 96.75 100 GLN A C 1
ATOM 805 O O . GLN A 1 100 ? -2.729 -2.049 -10.541 1.00 96.75 100 GLN A O 1
ATOM 810 N N . ALA A 1 101 ? -2.304 -2.865 -8.493 1.00 96.12 101 ALA A N 1
ATOM 811 C CA . ALA A 1 101 ? -0.859 -2.818 -8.649 1.00 96.12 101 ALA A CA 1
ATOM 812 C C . ALA A 1 101 ? -0.374 -3.913 -9.625 1.00 96.12 101 ALA A C 1
ATOM 814 O O . ALA A 1 101 ? -0.760 -5.078 -9.494 1.00 96.12 101 ALA A O 1
ATOM 815 N N . PRO A 1 102 ? 0.495 -3.584 -10.600 1.00 95.62 102 PRO A N 1
ATOM 816 C CA . PRO A 1 102 ? 1.037 -4.578 -11.516 1.00 95.62 102 PRO A CA 1
ATOM 817 C C . PRO A 1 102 ? 2.015 -5.514 -10.794 1.00 95.62 102 PRO A C 1
ATOM 819 O O . PRO A 1 102 ? 2.836 -5.074 -9.992 1.00 95.62 102 PRO A O 1
ATOM 822 N N . ALA A 1 103 ? 1.989 -6.802 -11.144 1.00 94.31 103 ALA A N 1
ATOM 823 C CA . ALA A 1 103 ? 2.896 -7.802 -10.570 1.00 94.31 103 ALA A CA 1
ATOM 824 C C . ALA A 1 103 ? 4.374 -7.598 -10.965 1.00 94.31 103 ALA A C 1
ATOM 826 O O . ALA A 1 103 ? 5.274 -8.044 -10.253 1.00 94.31 103 ALA A O 1
ATOM 827 N N . ALA A 1 104 ? 4.628 -6.944 -12.103 1.00 94.12 104 ALA A N 1
ATOM 828 C CA . ALA A 1 104 ? 5.961 -6.546 -12.540 1.00 94.12 104 ALA A CA 1
ATOM 829 C C . ALA A 1 104 ? 5.902 -5.267 -13.387 1.00 94.12 104 ALA A C 1
ATOM 831 O O . ALA A 1 104 ? 4.926 -5.030 -14.102 1.00 94.12 104 ALA A O 1
ATOM 832 N N . PHE A 1 105 ? 6.955 -4.454 -13.337 1.00 94.12 105 PHE A N 1
ATOM 833 C CA . PHE A 1 105 ? 7.076 -3.236 -14.140 1.00 94.12 105 PHE A CA 1
ATOM 834 C C . PHE A 1 105 ? 8.534 -2.938 -14.512 1.00 94.12 105 PHE A C 1
ATOM 836 O O . PHE A 1 105 ? 9.472 -3.385 -13.855 1.00 94.12 105 PHE A O 1
ATOM 843 N N . GLY A 1 106 ? 8.734 -2.172 -15.586 1.00 92.75 106 GLY A N 1
ATOM 844 C CA . GLY A 1 106 ? 10.061 -1.756 -16.036 1.00 92.75 106 GLY A CA 1
ATOM 845 C C . GLY A 1 106 ? 10.528 -0.471 -15.351 1.00 92.75 106 GLY A C 1
ATOM 846 O O . GLY A 1 106 ? 9.893 0.573 -15.486 1.00 92.75 106 GLY A O 1
ATOM 847 N N . GLN A 1 107 ? 11.675 -0.515 -14.679 1.00 93.00 107 GLN A N 1
ATOM 848 C CA . GLN A 1 107 ? 12.405 0.671 -14.248 1.00 93.00 107 GLN A CA 1
ATOM 849 C C . GLN A 1 107 ? 13.270 1.176 -15.410 1.00 93.00 107 GLN A C 1
ATOM 851 O O . GLN A 1 107 ? 14.371 0.679 -15.667 1.00 93.00 107 GLN A O 1
ATOM 856 N N . LEU A 1 108 ? 12.738 2.154 -16.143 1.00 93.00 108 LEU A N 1
ATOM 857 C CA . LEU A 1 108 ? 13.350 2.670 -17.366 1.00 93.00 108 LEU A CA 1
ATOM 858 C C . LEU A 1 108 ? 14.632 3.460 -17.082 1.00 93.00 108 LEU A C 1
ATOM 860 O O . LEU A 1 108 ? 14.658 4.372 -16.253 1.00 93.00 108 LEU A O 1
ATOM 864 N N . ALA A 1 109 ? 15.684 3.150 -17.838 1.00 91.06 109 ALA A N 1
ATOM 865 C CA . ALA A 1 109 ? 16.945 3.878 -17.804 1.00 91.06 109 ALA A CA 1
ATOM 866 C C . ALA A 1 109 ? 17.115 4.766 -19.045 1.00 91.06 109 ALA A C 1
ATOM 868 O O . ALA A 1 109 ? 16.610 4.472 -20.126 1.00 91.06 109 ALA A O 1
ATOM 869 N N . ARG A 1 110 ? 17.910 5.839 -18.912 1.00 91.25 110 ARG A N 1
ATOM 870 C CA . ARG A 1 110 ? 18.271 6.715 -20.047 1.00 91.25 110 ARG A CA 1
ATOM 871 C C . ARG A 1 110 ? 18.926 5.945 -21.197 1.00 91.25 110 ARG A C 1
ATOM 873 O O . ARG A 1 110 ? 18.698 6.269 -22.354 1.00 91.25 110 ARG A O 1
ATOM 880 N N . ASN A 1 111 ? 19.759 4.957 -20.866 1.00 88.75 111 ASN A N 1
ATOM 881 C CA . ASN A 1 111 ? 20.240 3.966 -21.820 1.00 88.75 111 ASN A CA 1
ATOM 882 C C . ASN A 1 111 ? 19.316 2.740 -21.725 1.00 88.75 111 ASN A C 1
ATOM 884 O O . ASN A 1 111 ? 19.342 2.088 -20.678 1.00 88.75 111 ASN A O 1
ATOM 888 N N . PRO A 1 112 ? 18.554 2.391 -22.780 1.00 87.50 112 PRO A N 1
ATOM 889 C CA . PRO A 1 112 ? 17.649 1.244 -22.763 1.00 87.50 112 PRO A CA 1
ATOM 890 C C . PRO A 1 112 ? 18.316 -0.074 -22.350 1.00 87.50 112 PRO A C 1
ATOM 892 O O . PRO A 1 112 ? 17.666 -0.890 -21.703 1.00 87.50 112 PRO A O 1
ATOM 895 N N . ALA A 1 113 ? 19.615 -0.249 -22.629 1.00 85.94 113 ALA A N 1
ATOM 896 C C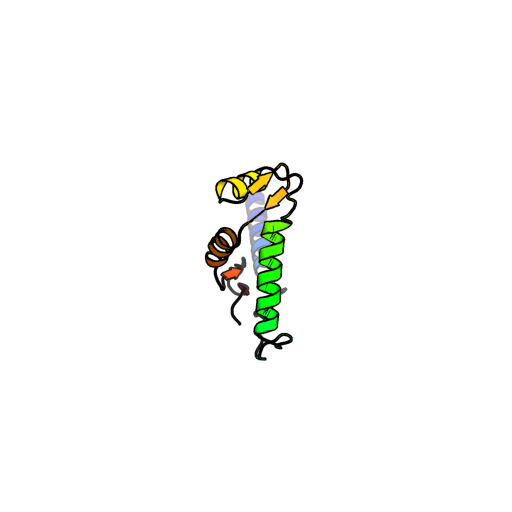A . ALA A 1 113 ? 20.385 -1.436 -22.244 1.00 85.94 113 ALA A CA 1
ATOM 897 C C . ALA A 1 113 ? 20.530 -1.637 -20.720 1.00 85.94 113 ALA A C 1
ATOM 899 O O . ALA A 1 113 ? 20.892 -2.725 -20.286 1.00 85.94 113 ALA A O 1
ATOM 900 N N . ASN A 1 114 ? 20.246 -0.604 -19.919 1.00 87.00 114 ASN A N 1
ATOM 901 C CA . ASN A 1 114 ? 20.291 -0.638 -18.454 1.00 87.00 114 ASN A CA 1
ATOM 902 C C . ASN A 1 114 ? 18.889 -0.642 -17.815 1.00 87.00 114 ASN A C 1
ATOM 904 O O . ASN A 1 114 ? 18.767 -0.403 -16.617 1.00 87.00 114 ASN A O 1
ATOM 908 N N . THR A 1 115 ? 17.826 -0.834 -18.602 1.00 89.31 115 THR A N 1
ATOM 909 C CA . THR A 1 115 ? 16.459 -0.939 -18.071 1.00 89.31 115 THR A CA 1
ATOM 910 C C . THR A 1 115 ? 16.309 -2.238 -17.286 1.00 89.31 115 THR A C 1
ATOM 912 O O . THR A 1 115 ? 16.688 -3.303 -17.773 1.00 89.31 115 THR A O 1
ATOM 915 N N . LEU A 1 116 ? 15.742 -2.150 -16.083 1.00 90.44 116 LEU A N 1
ATOM 916 C CA . LEU A 1 116 ? 15.526 -3.296 -15.198 1.00 90.44 116 LEU A CA 1
ATOM 917 C C . LEU A 1 116 ? 14.039 -3.628 -15.105 1.00 90.44 116 LEU A C 1
ATOM 919 O O . LEU A 1 116 ? 13.196 -2.742 -15.206 1.00 90.44 116 LEU A O 1
ATOM 923 N N . THR A 1 117 ? 13.716 -4.900 -14.898 1.00 90.88 117 THR A N 1
ATOM 924 C CA . THR A 1 117 ? 12.356 -5.326 -14.542 1.00 90.88 117 THR A CA 1
ATOM 925 C C . THR A 1 117 ? 12.302 -5.523 -13.032 1.00 90.88 117 THR A C 1
ATOM 927 O O . THR A 1 117 ? 13.171 -6.191 -12.479 1.00 90.88 117 THR A O 1
ATOM 930 N N . ILE A 1 118 ? 11.319 -4.912 -12.373 1.00 89.94 118 ILE A N 1
ATOM 931 C CA . ILE A 1 118 ? 11.049 -5.052 -10.940 1.00 89.94 118 ILE A CA 1
ATOM 932 C C . ILE A 1 118 ? 9.815 -5.933 -10.774 1.00 89.94 118 ILE A C 1
ATOM 934 O O . ILE A 1 118 ? 8.798 -5.688 -11.422 1.00 89.94 118 ILE A O 1
ATOM 938 N N . GLY A 1 119 ? 9.902 -6.927 -9.891 1.00 87.88 119 GLY A N 1
ATOM 939 C CA . GLY A 1 119 ? 8.874 -7.955 -9.731 1.00 87.88 119 GLY A CA 1
ATOM 940 C C . GLY A 1 119 ? 9.054 -9.123 -10.706 1.00 87.88 119 GLY A C 1
ATOM 941 O O . GLY A 1 119 ? 9.835 -9.053 -11.655 1.00 87.88 119 GLY A O 1
ATOM 942 N N . GLY A 1 120 ? 8.344 -10.222 -10.454 1.00 81.25 120 GLY A N 1
ATOM 943 C CA . GLY A 1 120 ? 8.557 -11.488 -11.161 1.00 81.25 120 GLY A CA 1
ATOM 944 C C . GLY A 1 120 ? 9.658 -12.349 -10.526 1.00 81.25 120 GLY A C 1
ATOM 945 O O . GLY A 1 120 ? 9.575 -12.651 -9.337 1.00 81.25 120 GLY A O 1
ATOM 946 N N . ARG A 1 121 ? 10.639 -12.786 -11.332 1.00 62.00 121 ARG A N 1
ATOM 947 C CA . ARG A 1 121 ? 11.791 -13.623 -10.930 1.00 62.00 121 ARG A CA 1
ATOM 948 C C . ARG A 1 121 ? 13.118 -12.892 -11.094 1.00 62.00 121 ARG A C 1
ATOM 950 O O . ARG A 1 121 ? 13.254 -12.190 -12.119 1.00 62.00 121 ARG A O 1
#

Secondary structure (DSSP, 8-state):
--HHHHHHHHHHHHHHHHHH---S-----------SPP---S-HHHHHHHHHHHHHIIIII-EE--S-HHHHHHHHHTT-EEETTEEE--HHHHHHHHTTS-S-EEE--SSGGG-EEES--

Foldseek 3Di:
DPPVVVVVVVVVVVVVVVVVPPDDDPPQPDDDDDPDPDDPPDDPVRVVVVVVVVQCCLAPVFDFDPPDVVVLVVQVVQPWDHDPRGTHDHPVSVVVVVVVDDQKDWPDDPPNSNIDIDHDD

pLDDT: mean 84.65, std 16.23, range [46.19, 98.56]

Sequence (121 aa):
MSDRESRSRRREERRSSRRGSSQPGDRAVKSLVTHLPPSEVLHEEGVEMIHQASMRLLKETGMLIIDYPPALETFRQNGAKVEGEMVWIDEETLLHFVKQAPAAFGQLARNPANTLTIGGR